Protein AF-A0A2V6DFD6-F1 (afdb_monomer)

Mean predicted aligned error: 10.84 Å

Foldseek 3Di:
DVPPVCVVDVDDPVLVVVVVVLVVVLVVLVVVLVVLVVVLVVLLVVLDPVCNVVLVVLLVVLLVVLVVVVVVPVVPDDLVVVVVVVVVVVVVVVVVLVVCCVPDDPVVNNVSSSVSSSVSSSSVVVSVVNNVVSVCVSPPPD

Sequence (142 aa):
MKRILGKIVDVRPDELRALGLAFVFNFVVLGSYYVVRPIRDDIAASGGIETLPWMYTGTLVTMLVANALFSAIVARMSRRRFIPIAYRFFMANLVIFYVLMHTLTPTQNIWVGRAFYVWVSVFNLFVVTLFWAFMTDVFNSE

Solvent-accessible surface area (backbone atoms only — not comparable to full-atom values): 8056 Å² total; per-residue (Å²): 121,80,75,62,56,58,73,78,43,92,66,57,85,75,48,56,58,54,52,47,53,48,48,53,52,50,50,52,52,52,48,54,50,63,60,50,45,58,56,39,54,50,50,60,65,70,61,42,82,85,45,48,65,58,53,50,52,53,36,53,54,46,47,54,51,47,50,52,50,48,54,54,47,59,76,72,42,64,63,85,61,50,54,64,53,51,52,54,51,54,55,51,48,53,53,49,51,53,50,48,62,73,72,49,56,78,79,54,39,55,56,51,48,52,52,46,43,45,48,52,53,51,48,49,54,47,54,55,52,49,52,52,54,48,52,48,60,68,71,64,63,128

Structure (mmCIF, N/CA/C/O backbone):
data_AF-A0A2V6DFD6-F1
#
_entry.id   AF-A0A2V6DFD6-F1
#
loop_
_atom_site.group_PDB
_atom_site.id
_atom_site.type_symbol
_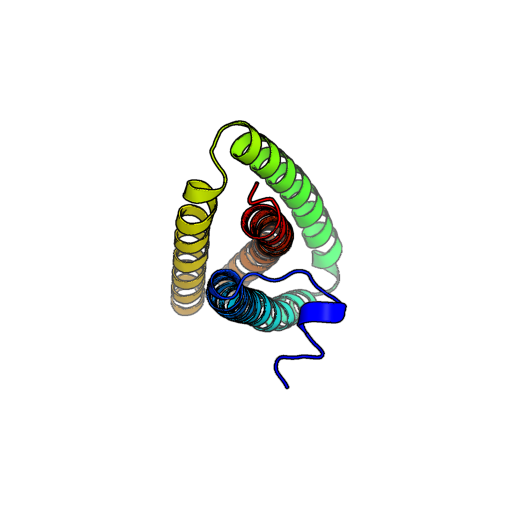atom_site.label_atom_id
_atom_site.label_alt_id
_atom_site.label_comp_id
_atom_site.label_asym_id
_atom_site.label_entity_id
_atom_site.label_seq_id
_atom_site.pdbx_PDB_ins_code
_atom_site.Cartn_x
_atom_site.Cartn_y
_atom_site.Cartn_z
_atom_site.occupancy
_atom_site.B_iso_or_equiv
_atom_site.auth_seq_id
_atom_site.auth_comp_id
_atom_site.auth_asym_id
_atom_site.auth_atom_id
_atom_site.pdbx_PDB_model_num
ATOM 1 N N . MET A 1 1 ? -9.779 -23.515 29.953 1.00 44.22 1 MET A N 1
ATOM 2 C CA . MET A 1 1 ? -9.188 -22.544 28.997 1.00 44.22 1 MET A CA 1
ATOM 3 C C . MET A 1 1 ? -9.629 -21.088 29.176 1.00 44.22 1 MET A C 1
ATOM 5 O O . MET A 1 1 ? -8.790 -20.225 28.996 1.00 44.22 1 MET A O 1
ATOM 9 N N . LYS A 1 2 ? -10.873 -20.767 29.576 1.00 42.94 2 LYS A N 1
ATOM 10 C CA . LYS A 1 2 ? -11.334 -19.365 29.751 1.00 42.94 2 LYS A CA 1
ATOM 11 C C . LYS A 1 2 ? -10.662 -18.569 30.891 1.00 42.94 2 LYS A C 1
ATOM 13 O O . LYS A 1 2 ? -10.743 -17.353 30.913 1.00 42.94 2 LYS A O 1
ATOM 18 N N . ARG A 1 3 ? -9.999 -19.244 31.838 1.00 48.03 3 ARG A N 1
ATOM 19 C CA . ARG A 1 3 ? -9.526 -18.652 33.107 1.00 48.03 3 ARG A CA 1
ATOM 20 C C . ARG A 1 3 ? -8.076 -18.141 33.083 1.00 48.03 3 ARG A C 1
ATOM 22 O O . ARG A 1 3 ? -7.684 -17.430 33.996 1.00 48.03 3 ARG A O 1
ATOM 29 N N . ILE A 1 4 ? -7.290 -18.509 32.066 1.00 52.06 4 ILE A N 1
ATOM 30 C CA . ILE A 1 4 ? -5.886 -18.072 31.924 1.00 52.06 4 ILE A CA 1
ATOM 31 C C . ILE A 1 4 ? -5.809 -16.788 31.084 1.00 52.06 4 ILE A C 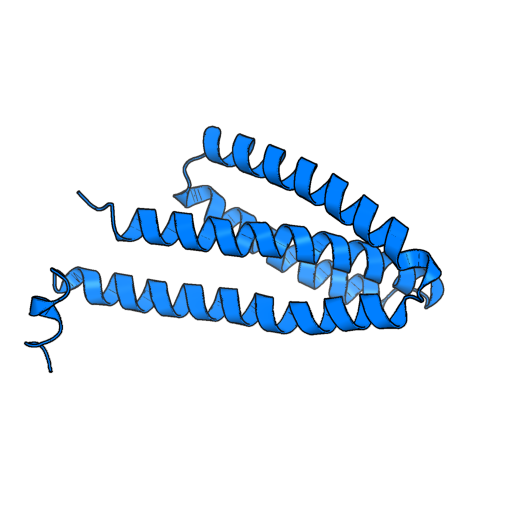1
ATOM 33 O O . ILE A 1 4 ? -5.052 -15.886 31.418 1.00 52.06 4 ILE A O 1
ATOM 37 N N . LEU A 1 5 ? -6.663 -16.668 30.061 1.00 48.31 5 LEU A N 1
ATOM 38 C CA . LEU A 1 5 ? -6.739 -15.490 29.188 1.00 48.31 5 LEU A CA 1
ATOM 39 C C . LEU A 1 5 ? -7.161 -14.215 29.938 1.00 48.31 5 LEU A C 1
ATOM 41 O O . LEU A 1 5 ? -6.523 -13.189 29.758 1.00 48.31 5 LEU A O 1
ATOM 45 N N . GLY A 1 6 ? -8.131 -14.300 30.857 1.00 45.28 6 GLY A N 1
ATOM 46 C CA . GLY A 1 6 ? -8.585 -13.149 31.656 1.00 45.28 6 GLY A CA 1
ATOM 47 C C . GLY A 1 6 ? -7.638 -12.704 32.779 1.00 45.28 6 GLY A C 1
ATOM 48 O O . GLY A 1 6 ? -7.974 -11.798 33.528 1.00 45.28 6 GLY A O 1
ATOM 49 N N . LYS A 1 7 ? -6.484 -13.365 32.957 1.00 50.88 7 LYS A N 1
ATOM 50 C CA . LYS A 1 7 ? -5.491 -13.002 33.987 1.00 50.88 7 LYS A CA 1
ATOM 51 C C . LYS A 1 7 ? -4.273 -12.267 33.425 1.00 50.88 7 LYS A C 1
ATOM 53 O O . LYS A 1 7 ? -3.474 -11.760 34.201 1.00 50.88 7 LYS A O 1
ATOM 58 N N . ILE A 1 8 ? -4.124 -12.259 32.100 1.00 53.81 8 ILE A N 1
ATOM 59 C CA . ILE A 1 8 ? -2.999 -11.633 31.390 1.00 53.81 8 ILE A CA 1
ATOM 60 C C . ILE A 1 8 ? -3.498 -10.464 30.531 1.00 53.81 8 ILE A C 1
ATOM 62 O O . ILE A 1 8 ? -2.761 -9.506 30.327 1.00 53.81 8 ILE A O 1
ATOM 66 N N . VAL A 1 9 ? -4.756 -10.508 30.078 1.00 50.72 9 VAL A N 1
ATOM 67 C CA . VAL A 1 9 ? -5.408 -9.422 29.344 1.00 50.72 9 VAL A CA 1
ATOM 68 C C . VAL A 1 9 ? -6.827 -9.271 29.896 1.00 50.72 9 VAL A C 1
ATOM 70 O O . VAL A 1 9 ? -7.564 -10.255 29.980 1.00 50.72 9 VAL A O 1
ATOM 73 N N . ASP A 1 10 ? -7.194 -8.063 30.314 1.00 48.81 10 ASP A N 1
ATOM 74 C CA . ASP A 1 10 ? -8.564 -7.729 30.707 1.00 48.81 10 ASP A CA 1
ATOM 75 C C . ASP A 1 10 ? -9.408 -7.664 29.425 1.00 48.81 10 ASP A C 1
ATOM 77 O O . ASP A 1 10 ? -9.318 -6.703 28.670 1.00 48.81 10 ASP A O 1
ATOM 81 N N . VAL A 1 11 ? -10.101 -8.757 29.089 1.00 50.03 11 VAL A N 1
ATOM 82 C CA . VAL A 1 11 ? -10.856 -8.891 27.831 1.00 50.03 11 VAL A CA 1
ATOM 83 C C . VAL A 1 11 ? -12.319 -9.139 28.156 1.00 50.03 11 VAL A C 1
ATOM 85 O O . VAL A 1 11 ? -12.667 -10.177 28.738 1.00 50.03 11 VAL A O 1
ATOM 88 N N . ARG A 1 12 ? -13.196 -8.220 27.742 1.00 55.41 12 ARG A N 1
ATOM 89 C CA . ARG A 1 12 ? -14.649 -8.415 27.833 1.00 55.41 12 ARG A CA 1
ATOM 90 C C . ARG A 1 12 ? -15.086 -9.504 26.829 1.00 55.41 12 ARG A C 1
ATOM 92 O O . ARG A 1 12 ? -14.521 -9.612 25.742 1.00 55.41 12 ARG A O 1
ATOM 99 N N . PRO A 1 13 ? -16.101 -10.335 27.133 1.00 54.94 13 PRO A N 1
ATOM 100 C CA . PRO A 1 13 ? -16.511 -11.447 26.265 1.00 54.94 13 PRO A CA 1
ATOM 101 C C . PRO A 1 13 ? -16.903 -11.044 24.827 1.00 54.94 13 PRO A C 1
ATOM 103 O O . PRO A 1 13 ? -16.758 -11.861 23.916 1.00 54.94 13 PRO A O 1
ATOM 106 N N . ASP A 1 14 ? -17.347 -9.800 24.619 1.00 58.00 14 ASP A N 1
ATOM 107 C CA . ASP A 1 14 ? -17.682 -9.235 23.303 1.00 58.00 14 ASP A CA 1
ATOM 108 C C . ASP A 1 14 ? -16.456 -8.748 22.504 1.00 58.00 14 ASP A C 1
ATOM 110 O O . ASP A 1 14 ? -16.507 -8.660 21.275 1.00 58.00 14 ASP A O 1
ATOM 114 N N . GLU A 1 15 ? -15.313 -8.530 23.159 1.00 60.84 15 GLU A N 1
ATOM 115 C CA . GLU A 1 15 ? -14.062 -8.108 22.514 1.00 60.84 15 GLU A CA 1
ATOM 116 C C . GLU A 1 15 ? -13.311 -9.285 21.885 1.00 60.84 15 GLU A C 1
ATOM 118 O O . GLU A 1 15 ? -12.592 -9.103 20.910 1.00 60.84 15 GLU A O 1
ATOM 123 N N . LEU A 1 16 ? -13.527 -10.522 22.351 1.00 63.84 16 LEU A N 1
ATOM 124 C CA . LEU A 1 16 ? -12.895 -11.726 21.783 1.00 63.84 16 LEU A CA 1
ATOM 125 C C . LEU A 1 16 ? -13.274 -11.966 20.315 1.00 63.84 16 LEU A C 1
ATOM 127 O O . LEU A 1 16 ? -12.453 -12.443 19.530 1.00 63.84 16 LEU A O 1
ATOM 131 N N . ARG A 1 17 ? -14.513 -11.639 19.926 1.00 65.00 17 ARG A N 1
ATOM 132 C CA . ARG A 1 17 ? -14.959 -11.743 18.526 1.00 65.00 17 ARG A CA 1
ATOM 133 C C . ARG A 1 17 ? -14.331 -10.656 17.663 1.00 65.00 17 ARG A C 1
ATOM 135 O O . ARG A 1 17 ? -13.873 -10.959 16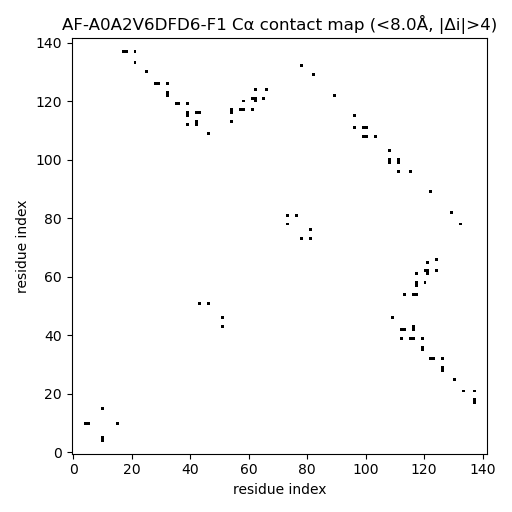.561 1.00 65.00 17 ARG A O 1
ATOM 142 N N . ALA A 1 18 ? -14.271 -9.426 18.176 1.00 66.38 18 ALA A N 1
ATOM 143 C CA . ALA A 1 18 ? -13.583 -8.323 17.516 1.00 66.38 18 ALA A CA 1
ATOM 144 C C . ALA A 1 18 ? -12.088 -8.631 17.350 1.00 66.38 18 ALA A C 1
ATOM 146 O O . ALA A 1 18 ? -11.567 -8.456 16.255 1.00 66.38 18 ALA A O 1
ATOM 147 N N . LEU A 1 19 ? -11.443 -9.202 18.375 1.00 69.25 19 LEU A N 1
ATOM 148 C CA . LEU A 1 19 ? -10.046 -9.645 18.378 1.00 69.25 19 LEU A CA 1
ATOM 149 C C . LEU A 1 19 ? -9.781 -10.797 17.388 1.00 69.25 19 LEU A C 1
ATOM 151 O O . LEU A 1 19 ? -8.749 -10.832 16.721 1.00 69.25 19 LEU A O 1
ATOM 155 N N . GLY A 1 20 ? -10.717 -11.739 17.258 1.00 72.38 20 GLY A N 1
ATOM 156 C CA . GLY A 1 20 ? -10.620 -12.817 16.272 1.00 72.38 20 GLY A CA 1
ATOM 157 C C . GLY A 1 20 ? -10.723 -12.301 14.835 1.00 72.38 20 GLY A C 1
ATOM 158 O O . GLY A 1 20 ? -9.887 -12.629 13.997 1.00 72.38 20 GLY A O 1
ATOM 159 N N . LEU A 1 21 ? -11.714 -11.449 14.555 1.00 70.88 21 LEU A N 1
ATOM 160 C CA . LEU A 1 21 ? -11.889 -10.813 13.241 1.00 70.88 21 LEU A CA 1
ATOM 161 C C . LEU A 1 21 ? -10.698 -9.919 12.884 1.00 70.88 21 LEU A C 1
ATOM 163 O O . LEU A 1 21 ? -10.197 -9.970 11.764 1.00 70.88 21 LEU A O 1
ATOM 167 N N . ALA A 1 22 ? -10.219 -9.162 13.866 1.00 71.19 22 ALA A N 1
ATOM 168 C CA . ALA A 1 22 ? -8.986 -8.396 13.843 1.00 71.19 22 ALA A CA 1
ATOM 169 C C . ALA A 1 22 ? -7.781 -9.218 13.403 1.00 71.19 22 ALA A C 1
ATOM 171 O O . ALA A 1 22 ? -7.087 -8.861 12.450 1.00 71.19 22 ALA A O 1
ATOM 172 N N . PHE A 1 23 ? -7.553 -10.329 14.095 1.00 77.00 23 PHE A N 1
ATOM 173 C CA . PHE A 1 23 ? -6.441 -11.220 13.828 1.00 77.00 23 PHE A CA 1
ATOM 174 C C . PHE A 1 23 ? -6.531 -11.824 12.426 1.00 77.00 23 PHE A C 1
ATOM 176 O O . PHE A 1 23 ? -5.558 -11.766 11.680 1.00 77.00 23 PHE A O 1
ATOM 183 N N . VAL A 1 24 ? -7.697 -12.349 12.036 1.00 81.38 24 VAL A N 1
ATOM 184 C CA . VAL A 1 24 ? -7.901 -12.942 10.704 1.00 81.38 24 VAL A CA 1
ATOM 185 C C . VAL A 1 24 ? -7.681 -11.906 9.606 1.00 81.38 24 VAL A C 1
ATOM 187 O O . VAL A 1 24 ? -6.975 -12.176 8.637 1.00 81.38 24 VAL A O 1
ATOM 190 N N . PHE A 1 25 ? -8.236 -10.705 9.766 1.00 76.06 25 PHE A N 1
ATOM 191 C CA . PHE A 1 25 ? -8.034 -9.612 8.822 1.00 76.06 25 PHE A CA 1
ATOM 192 C C . PHE A 1 25 ? -6.551 -9.267 8.677 1.00 76.06 25 PHE A C 1
ATOM 194 O O . PHE A 1 25 ? -6.025 -9.213 7.568 1.00 76.06 25 PHE A O 1
ATOM 201 N N . ASN A 1 26 ? -5.857 -9.100 9.800 1.00 75.00 26 ASN A N 1
ATOM 202 C CA . ASN A 1 26 ? -4.439 -8.775 9.819 1.00 75.00 26 ASN A CA 1
ATOM 203 C C . ASN A 1 26 ? -3.576 -9.882 9.197 1.00 75.00 26 ASN A C 1
ATOM 205 O O . ASN A 1 26 ? -2.686 -9.606 8.395 1.00 75.00 26 ASN A O 1
ATOM 209 N N . PHE A 1 27 ? -3.899 -11.138 9.501 1.00 80.75 27 PHE A N 1
ATOM 210 C CA . PHE A 1 27 ? -3.247 -12.314 8.944 1.00 80.75 27 PHE A CA 1
ATOM 211 C C . PHE A 1 27 ? -3.372 -12.367 7.418 1.00 80.75 27 PHE A C 1
ATOM 213 O O . PHE A 1 27 ? -2.376 -12.582 6.732 1.00 80.75 27 PHE A O 1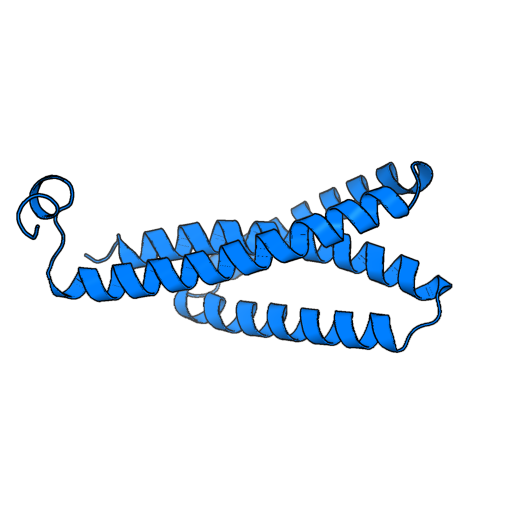
ATOM 220 N N . VAL A 1 28 ? -4.565 -12.113 6.871 1.00 83.56 28 VAL A N 1
ATOM 221 C CA . VAL A 1 28 ? -4.785 -12.072 5.414 1.00 83.56 28 VAL A CA 1
ATOM 222 C C . VAL A 1 28 ? -3.980 -10.944 4.766 1.00 83.56 28 VAL A C 1
ATOM 224 O O . VAL A 1 28 ? -3.368 -11.137 3.716 1.00 83.56 28 VAL A O 1
ATOM 227 N N . VAL A 1 29 ? -3.936 -9.776 5.404 1.00 80.00 29 VAL A N 1
ATOM 228 C CA . VAL A 1 29 ? -3.214 -8.602 4.896 1.00 80.00 29 VAL A CA 1
ATOM 229 C C . VAL A 1 29 ? -1.707 -8.846 4.892 1.00 80.00 29 VAL A C 1
ATOM 231 O O . VAL A 1 29 ? -1.065 -8.675 3.854 1.00 80.00 29 VAL A O 1
ATOM 234 N N . LEU A 1 30 ? -1.144 -9.314 6.008 1.00 80.00 30 LEU A N 1
ATOM 235 C CA . LEU A 1 30 ? 0.263 -9.707 6.086 1.00 80.00 30 LEU A CA 1
ATOM 236 C C . LEU A 1 30 ? 0.577 -10.827 5.092 1.00 80.00 30 LEU A C 1
ATOM 238 O O . LEU A 1 30 ? 1.576 -10.741 4.385 1.00 80.00 30 LEU A O 1
ATOM 242 N N . GLY A 1 31 ? -0.293 -11.832 4.979 1.00 83.12 31 GLY A N 1
ATOM 243 C CA . GLY A 1 31 ? -0.155 -12.913 4.005 1.00 83.12 31 GLY A CA 1
ATOM 244 C C . GLY A 1 31 ? -0.055 -12.386 2.575 1.00 83.12 31 GLY A C 1
ATOM 245 O O . GLY A 1 31 ? 0.876 -12.740 1.855 1.00 83.12 31 GLY A O 1
ATOM 246 N N . SER A 1 32 ? -0.942 -11.467 2.184 1.00 81.75 32 SER A N 1
ATOM 247 C CA . SER A 1 32 ? -0.889 -10.840 0.858 1.00 81.75 32 SER A CA 1
ATOM 248 C C . SER A 1 32 ? 0.429 -10.094 0.617 1.00 81.75 32 SER A C 1
ATOM 250 O O . SER A 1 32 ? 1.032 -10.224 -0.447 1.00 81.75 32 SER A O 1
ATOM 252 N N . TYR A 1 33 ? 0.938 -9.385 1.629 1.00 82.00 33 TYR A N 1
ATOM 253 C CA . TYR A 1 33 ? 2.223 -8.694 1.556 1.00 82.00 33 TYR A CA 1
ATOM 254 C C . TYR A 1 33 ? 3.402 -9.655 1.411 1.00 82.00 33 TYR A C 1
ATOM 256 O O . TYR A 1 33 ? 4.275 -9.442 0.568 1.00 82.00 33 TYR A O 1
ATOM 264 N N . TYR A 1 34 ? 3.410 -10.741 2.180 1.00 80.62 34 TYR A N 1
ATOM 265 C CA . TYR A 1 34 ? 4.475 -11.736 2.115 1.00 80.62 34 TYR A CA 1
ATOM 266 C C . TYR A 1 34 ? 4.466 -12.563 0.831 1.00 80.62 34 TYR A C 1
ATOM 268 O O . TYR A 1 34 ? 5.513 -13.091 0.482 1.00 80.62 34 TYR A O 1
ATOM 276 N N . VAL A 1 35 ? 3.349 -12.652 0.106 1.00 83.56 35 VAL A N 1
ATOM 277 C CA . VAL A 1 35 ? 3.314 -13.259 -1.238 1.00 83.56 35 VAL A CA 1
ATOM 278 C C . VAL A 1 35 ? 3.874 -12.303 -2.292 1.00 83.56 35 VAL A C 1
ATOM 280 O O . VAL A 1 35 ? 4.606 -12.711 -3.190 1.00 83.56 35 VAL A O 1
ATOM 283 N N . VAL A 1 36 ? 3.558 -11.015 -2.173 1.00 80.12 36 VAL A N 1
ATOM 284 C CA . VAL A 1 36 ? 3.995 -9.983 -3.122 1.00 80.12 36 VAL A CA 1
ATOM 285 C C . VAL A 1 36 ? 5.486 -9.655 -2.968 1.00 80.12 36 VAL A C 1
ATOM 287 O O . VAL A 1 36 ? 6.160 -9.320 -3.944 1.00 80.12 36 VAL A O 1
ATOM 290 N N . ARG A 1 37 ? 6.028 -9.768 -1.751 1.00 77.12 37 ARG A N 1
ATOM 291 C CA . ARG A 1 37 ? 7.423 -9.431 -1.445 1.00 77.12 37 ARG A CA 1
ATOM 292 C C . ARG A 1 37 ? 8.461 -10.288 -2.204 1.00 77.12 37 ARG A C 1
ATOM 294 O O . ARG A 1 37 ? 9.335 -9.683 -2.811 1.00 77.12 37 ARG A O 1
ATOM 301 N N . PRO A 1 38 ? 8.383 -11.630 -2.255 1.00 78.94 38 PRO A N 1
ATOM 302 C CA . PRO A 1 38 ? 9.296 -12.453 -3.049 1.00 78.94 38 PRO A CA 1
ATOM 303 C C . PRO A 1 38 ? 9.269 -12.105 -4.534 1.00 78.94 38 PRO A C 1
ATOM 305 O O . PRO A 1 38 ? 10.317 -12.031 -5.156 1.00 78.94 38 PRO A O 1
ATOM 308 N N . ILE A 1 39 ? 8.083 -11.832 -5.088 1.00 77.12 39 ILE A N 1
ATOM 309 C CA . ILE A 1 39 ? 7.926 -11.437 -6.495 1.00 77.12 39 ILE A CA 1
ATOM 310 C C . ILE A 1 39 ? 8.665 -10.122 -6.753 1.00 77.12 39 ILE A C 1
ATOM 312 O O . ILE A 1 39 ? 9.383 -9.981 -7.738 1.00 77.12 39 ILE A O 1
ATOM 316 N N . ARG A 1 40 ? 8.525 -9.153 -5.844 1.00 77.19 40 ARG A N 1
ATOM 317 C CA . ARG A 1 40 ? 9.287 -7.902 -5.892 1.00 77.19 40 ARG A CA 1
ATOM 318 C C . ARG A 1 40 ? 10.795 -8.163 -5.840 1.00 77.19 40 ARG A C 1
ATOM 320 O O . ARG A 1 40 ? 11.528 -7.555 -6.618 1.00 77.19 40 ARG A O 1
ATOM 327 N N . ASP A 1 41 ? 11.244 -8.989 -4.902 1.00 72.69 41 ASP A N 1
ATOM 328 C CA . ASP A 1 41 ? 12.668 -9.248 -4.681 1.00 72.69 41 ASP A CA 1
ATOM 329 C C . ASP A 1 41 ? 13.283 -9.997 -5.883 1.00 72.69 41 ASP A C 1
ATOM 331 O O . ASP A 1 41 ? 14.402 -9.689 -6.289 1.00 72.69 41 ASP A O 1
ATOM 335 N N . ASP A 1 42 ? 12.518 -10.878 -6.534 1.00 76.19 42 ASP A N 1
ATOM 336 C CA . ASP A 1 42 ? 12.893 -11.565 -7.777 1.00 76.19 42 ASP A CA 1
ATOM 337 C C . ASP A 1 42 ? 12.960 -10.609 -8.985 1.00 76.19 42 ASP A C 1
ATOM 339 O O . ASP A 1 42 ? 13.918 -10.636 -9.760 1.00 76.19 42 ASP A O 1
ATOM 343 N N . ILE A 1 43 ? 12.009 -9.674 -9.110 1.00 72.88 43 ILE A N 1
ATOM 344 C CA . ILE A 1 43 ? 12.051 -8.604 -10.127 1.00 72.88 43 ILE A CA 1
ATOM 345 C C . ILE A 1 43 ? 13.277 -7.700 -9.923 1.00 72.88 43 ILE A C 1
ATOM 347 O O . ILE A 1 43 ? 13.916 -7.278 -10.889 1.00 72.88 43 ILE A O 1
ATOM 351 N N . ALA A 1 44 ? 13.629 -7.400 -8.672 1.00 66.75 44 ALA A N 1
ATOM 352 C CA . ALA A 1 44 ? 14.825 -6.621 -8.364 1.00 66.75 44 ALA A CA 1
ATOM 353 C C . ALA A 1 44 ? 16.114 -7.392 -8.683 1.00 66.75 44 ALA A C 1
ATOM 355 O O . ALA A 1 44 ? 17.065 -6.802 -9.194 1.00 66.75 44 ALA A O 1
ATOM 356 N N . ALA A 1 45 ? 16.138 -8.701 -8.425 1.00 68.75 45 ALA A N 1
ATOM 357 C CA . ALA A 1 45 ? 17.275 -9.563 -8.733 1.00 68.75 45 ALA A CA 1
ATOM 358 C C . ALA A 1 45 ? 17.465 -9.776 -10.248 1.00 68.75 45 ALA A C 1
ATOM 360 O O . ALA A 1 45 ? 18.595 -9.773 -10.736 1.00 68.75 45 ALA A O 1
ATOM 361 N N . SER A 1 46 ? 16.371 -9.913 -11.003 1.00 67.50 46 SER A N 1
ATOM 362 C CA . SER A 1 46 ? 16.384 -10.125 -12.460 1.00 67.50 46 SER A CA 1
ATOM 363 C C . SER A 1 46 ? 16.613 -8.846 -13.278 1.00 67.50 46 SER A C 1
ATOM 365 O O . SER A 1 46 ? 17.080 -8.925 -14.413 1.00 67.50 46 SER A O 1
ATOM 367 N N . GLY A 1 47 ? 16.351 -7.661 -12.713 1.00 62.03 47 GLY A N 1
ATOM 368 C CA . GLY A 1 47 ? 16.509 -6.356 -13.375 1.00 62.03 47 GLY A CA 1
ATOM 369 C C . GLY A 1 47 ? 17.952 -5.903 -13.664 1.00 62.03 47 GLY A C 1
ATOM 370 O O . GLY A 1 47 ? 18.142 -4.860 -14.293 1.00 62.03 47 GLY A O 1
ATOM 371 N N . GLY A 1 48 ? 18.963 -6.667 -13.236 1.00 57.28 48 GLY A N 1
ATOM 372 C CA . GLY A 1 48 ? 20.381 -6.368 -13.452 1.00 57.28 48 GLY A CA 1
ATOM 373 C C . GLY A 1 48 ? 20.943 -5.285 -12.517 1.00 57.28 48 GLY A C 1
ATOM 374 O O . GLY A 1 48 ? 20.287 -4.291 -12.199 1.00 57.28 48 GLY A O 1
ATOM 375 N N . ILE A 1 49 ? 22.203 -5.471 -12.100 1.00 53.16 49 ILE A N 1
ATOM 376 C CA . ILE A 1 49 ? 22.919 -4.664 -11.088 1.00 53.16 49 ILE A CA 1
ATOM 377 C C . ILE A 1 49 ? 22.982 -3.165 -11.446 1.00 53.16 49 ILE A C 1
ATOM 379 O O . ILE A 1 49 ? 22.984 -2.318 -10.555 1.00 53.16 49 ILE A O 1
ATOM 383 N N . GLU A 1 50 ? 22.940 -2.813 -12.734 1.00 55.91 50 GLU A N 1
ATOM 384 C CA . GLU A 1 50 ? 22.953 -1.419 -13.208 1.00 55.91 50 GLU A CA 1
ATOM 385 C C . GLU A 1 50 ? 21.703 -0.609 -12.840 1.00 55.91 50 GLU A C 1
ATOM 387 O O . GLU A 1 50 ? 21.767 0.617 -12.750 1.00 55.91 50 GLU A O 1
ATOM 392 N N . THR A 1 51 ? 20.557 -1.256 -12.610 1.00 57.25 51 THR A N 1
ATOM 393 C CA . THR A 1 51 ? 19.298 -0.541 -12.333 1.00 57.25 51 THR A CA 1
ATOM 394 C C . THR A 1 51 ? 18.977 -0.443 -10.846 1.00 57.25 51 THR A C 1
ATOM 396 O O . THR A 1 51 ? 18.128 0.366 -10.463 1.00 57.25 51 THR A O 1
ATOM 399 N N . LEU A 1 52 ? 19.707 -1.180 -9.999 1.00 61.94 52 LEU A N 1
ATOM 400 C CA . LEU A 1 52 ? 19.560 -1.153 -8.543 1.00 61.94 52 LEU A CA 1
ATOM 401 C C . LEU A 1 52 ? 19.669 0.266 -7.960 1.00 61.94 52 LEU A C 1
ATOM 403 O O . LEU A 1 52 ? 18.767 0.649 -7.213 1.00 61.94 52 LEU A O 1
ATOM 407 N N . PRO A 1 53 ? 20.687 1.084 -8.301 1.00 64.62 53 PRO A N 1
ATOM 408 C CA . PRO A 1 53 ? 20.804 2.435 -7.753 1.00 64.62 53 PRO A CA 1
ATOM 409 C C . PRO A 1 53 ? 19.576 3.294 -8.081 1.00 64.62 53 PRO A C 1
ATOM 411 O O . PRO A 1 53 ? 19.009 3.929 -7.195 1.00 64.62 53 PRO A O 1
ATOM 414 N N . TRP A 1 54 ? 19.091 3.230 -9.325 1.00 63.88 54 TRP A N 1
ATOM 415 C CA . TRP A 1 54 ? 17.895 3.956 -9.758 1.00 63.88 54 TRP A CA 1
ATOM 416 C C . TRP A 1 54 ? 16.608 3.446 -9.101 1.00 63.88 54 TRP A C 1
ATOM 418 O O . TRP A 1 54 ? 15.745 4.251 -8.744 1.00 63.88 54 TRP A O 1
ATOM 428 N N . MET A 1 55 ? 16.478 2.134 -8.890 1.00 66.94 55 MET A N 1
ATOM 429 C CA . MET A 1 55 ? 15.357 1.547 -8.150 1.00 66.94 55 MET A CA 1
ATOM 430 C C . MET A 1 55 ? 15.354 1.986 -6.681 1.00 66.94 55 MET A C 1
ATOM 432 O O . MET A 1 55 ? 14.291 2.312 -6.146 1.00 66.94 55 MET A O 1
ATOM 436 N N . TYR A 1 56 ? 16.519 2.045 -6.031 1.00 68.44 56 TYR A N 1
ATOM 437 C CA . TYR A 1 56 ? 16.642 2.534 -4.657 1.00 68.44 56 TYR A CA 1
ATOM 438 C C . TYR A 1 56 ? 16.329 4.025 -4.551 1.00 68.44 56 TYR A C 1
ATOM 440 O O . TYR A 1 56 ? 15.546 4.404 -3.681 1.00 68.44 56 TYR A O 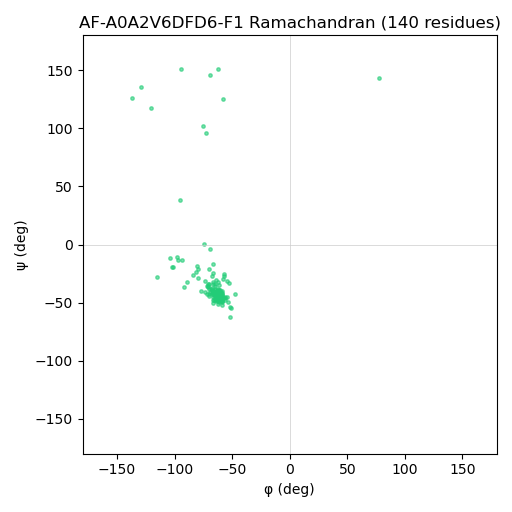1
ATOM 448 N N . THR A 1 57 ? 16.847 4.865 -5.451 1.00 74.50 57 THR A N 1
ATOM 449 C CA . THR A 1 57 ? 16.528 6.302 -5.466 1.00 74.50 57 THR A CA 1
ATOM 450 C C . THR A 1 57 ? 15.043 6.540 -5.735 1.00 74.50 57 THR A C 1
ATOM 452 O O . THR A 1 57 ? 14.403 7.304 -5.012 1.00 74.50 57 THR A O 1
ATOM 455 N N . GLY A 1 58 ? 14.460 5.835 -6.711 1.00 74.31 58 GLY A N 1
ATOM 456 C CA . GLY A 1 58 ? 13.027 5.900 -7.000 1.00 74.31 58 GLY A CA 1
ATOM 457 C C . GLY A 1 58 ? 12.173 5.450 -5.815 1.00 74.31 58 GLY A C 1
ATOM 458 O O . GLY A 1 58 ? 11.169 6.087 -5.496 1.00 74.31 58 GLY A O 1
ATOM 459 N N . THR A 1 59 ? 12.603 4.406 -5.104 1.00 75.62 59 THR A N 1
ATOM 460 C CA . THR A 1 59 ? 11.933 3.934 -3.885 1.00 75.62 59 THR A CA 1
ATOM 461 C C . THR A 1 59 ? 12.057 4.930 -2.749 1.00 75.62 59 THR A C 1
ATOM 463 O O . THR A 1 59 ? 11.069 5.166 -2.070 1.00 75.62 59 THR A O 1
ATOM 466 N N . LEU A 1 60 ? 13.226 5.540 -2.552 1.00 79.88 60 LEU A N 1
ATOM 467 C CA . LEU A 1 60 ? 13.448 6.534 -1.505 1.00 79.88 60 LEU A CA 1
ATOM 468 C C . LEU A 1 60 ? 12.548 7.749 -1.723 1.00 79.88 60 LEU A C 1
ATOM 470 O O . LEU A 1 60 ? 11.799 8.120 -0.821 1.00 79.88 60 LEU A O 1
ATOM 474 N N . VAL A 1 61 ? 12.560 8.316 -2.932 1.00 83.12 61 VAL A N 1
ATOM 475 C CA . VAL A 1 61 ? 11.699 9.454 -3.286 1.00 83.12 61 VAL A CA 1
ATOM 476 C C . VAL A 1 61 ? 10.230 9.069 -3.143 1.00 83.12 61 VAL A C 1
ATOM 478 O O . VAL A 1 61 ? 9.463 9.794 -2.512 1.00 83.12 61 VAL A O 1
ATOM 481 N N . THR A 1 62 ? 9.836 7.903 -3.659 1.00 79.56 62 THR A N 1
ATOM 482 C CA . THR A 1 62 ? 8.436 7.478 -3.578 1.00 79.56 62 THR A CA 1
ATOM 483 C C . THR A 1 62 ? 8.009 7.184 -2.149 1.00 79.56 62 THR A C 1
ATOM 485 O O . THR A 1 62 ? 6.904 7.552 -1.779 1.00 79.56 62 THR A O 1
ATOM 488 N N . MET A 1 63 ? 8.855 6.575 -1.318 1.00 80.56 63 MET A N 1
ATOM 489 C CA . MET A 1 63 ? 8.560 6.362 0.099 1.00 80.56 63 MET A CA 1
ATOM 490 C C . MET A 1 63 ? 8.406 7.690 0.828 1.00 80.56 63 MET A C 1
ATOM 492 O O . MET A 1 63 ? 7.495 7.819 1.638 1.00 80.56 63 MET A O 1
ATOM 496 N N . LEU A 1 64 ? 9.244 8.682 0.528 1.00 84.44 64 LEU A N 1
ATOM 497 C CA . LEU A 1 64 ? 9.164 9.999 1.153 1.00 84.44 64 LEU A CA 1
ATOM 498 C C . LEU A 1 64 ? 7.854 10.708 0.781 1.00 84.44 64 LEU A C 1
ATOM 500 O O . LEU A 1 64 ? 7.130 11.179 1.659 1.00 84.44 64 LEU A O 1
ATOM 504 N N . VAL A 1 65 ? 7.504 10.693 -0.509 1.00 85.06 65 VAL A N 1
ATOM 505 C CA . VAL A 1 65 ? 6.241 11.240 -1.026 1.00 85.06 65 VAL A CA 1
ATOM 506 C C . VAL A 1 65 ? 5.042 10.475 -0.470 1.00 85.06 65 VAL A C 1
ATOM 508 O O . VAL A 1 65 ? 4.104 11.093 0.027 1.00 85.06 65 VAL A O 1
ATOM 511 N N . ALA A 1 66 ? 5.070 9.143 -0.504 1.00 80.38 66 ALA A N 1
ATOM 512 C CA . ALA A 1 66 ? 3.995 8.293 -0.011 1.00 80.38 66 ALA A CA 1
ATOM 513 C C . ALA A 1 66 ? 3.779 8.483 1.488 1.00 80.38 66 ALA A C 1
ATOM 515 O O . ALA A 1 66 ? 2.637 8.600 1.912 1.00 80.38 66 ALA A O 1
ATOM 516 N N . ASN A 1 67 ? 4.848 8.575 2.281 1.00 80.50 67 ASN A N 1
ATOM 517 C CA . ASN A 1 67 ? 4.754 8.812 3.717 1.00 80.50 67 ASN A CA 1
ATOM 518 C C . ASN A 1 67 ? 4.181 10.204 4.022 1.00 80.50 67 ASN A C 1
ATOM 520 O O . ASN A 1 67 ? 3.276 10.331 4.847 1.00 80.50 67 ASN A O 1
ATOM 524 N N . ALA A 1 68 ? 4.610 11.239 3.292 1.00 82.75 68 ALA A N 1
ATOM 525 C CA . ALA A 1 68 ? 4.035 12.578 3.413 1.00 82.75 68 ALA A CA 1
ATOM 526 C C . ALA A 1 68 ? 2.540 12.608 3.038 1.00 82.75 68 ALA A C 1
ATOM 528 O O . ALA A 1 68 ? 1.724 13.138 3.796 1.00 82.75 68 ALA A O 1
ATOM 529 N N . LEU A 1 69 ? 2.163 11.995 1.909 1.00 80.62 69 LEU A N 1
ATOM 530 C CA . LEU A 1 69 ? 0.766 11.847 1.485 1.00 80.62 69 LEU A CA 1
ATOM 531 C C . LEU A 1 69 ? -0.053 11.088 2.526 1.00 80.62 69 LEU A C 1
ATOM 533 O O . LEU A 1 69 ? -1.149 11.513 2.879 1.00 80.62 69 LEU A O 1
ATOM 537 N N . PHE A 1 70 ? 0.485 9.985 3.038 1.00 74.00 70 PHE A N 1
ATOM 538 C CA . PHE A 1 70 ? -0.187 9.154 4.024 1.00 74.00 70 PHE A CA 1
ATOM 539 C C . PHE A 1 70 ? -0.439 9.928 5.320 1.00 74.00 70 PHE A C 1
ATOM 541 O O . PHE A 1 70 ? -1.570 9.964 5.806 1.00 74.00 70 PHE A O 1
ATOM 548 N N . SER A 1 71 ? 0.585 10.614 5.831 1.00 75.44 71 SER A N 1
ATOM 549 C CA . SER A 1 71 ? 0.483 11.482 7.006 1.00 75.44 71 SER A CA 1
ATOM 550 C C . SER A 1 71 ? -0.568 12.582 6.805 1.00 75.44 71 SER A C 1
ATOM 552 O O . SER A 1 71 ? -1.448 12.766 7.648 1.00 75.44 71 SER A O 1
ATOM 554 N N . ALA A 1 72 ? -0.567 13.245 5.644 1.00 79.06 72 ALA A N 1
ATOM 555 C CA . ALA A 1 72 ? -1.542 14.284 5.318 1.00 79.06 72 ALA A CA 1
ATOM 556 C C . ALA A 1 72 ? -2.983 13.750 5.216 1.00 79.06 72 ALA A C 1
ATOM 558 O O . ALA A 1 72 ? -3.921 14.411 5.667 1.00 79.06 72 ALA A O 1
ATOM 559 N N . ILE A 1 73 ? -3.180 12.559 4.642 1.00 75.44 73 ILE A N 1
ATOM 560 C CA . ILE A 1 73 ? -4.507 11.946 4.507 1.00 75.44 73 ILE A CA 1
ATOM 561 C C . ILE A 1 73 ? -5.038 11.494 5.870 1.00 75.44 73 ILE A C 1
ATOM 563 O O . ILE A 1 73 ? -6.196 11.766 6.185 1.00 75.44 73 ILE A O 1
ATOM 567 N N . VAL A 1 74 ? -4.208 10.857 6.700 1.00 68.38 74 VAL A N 1
ATOM 568 C CA . VAL A 1 74 ? -4.605 10.430 8.053 1.00 68.38 74 VAL A CA 1
ATOM 569 C C . VAL A 1 74 ? -4.879 11.627 8.965 1.00 68.38 74 VAL A C 1
ATOM 571 O O . VAL A 1 74 ? -5.773 11.550 9.806 1.00 68.38 74 VAL A O 1
ATOM 574 N N . ALA A 1 75 ? -4.179 12.749 8.772 1.00 71.81 75 ALA A N 1
ATOM 575 C CA . ALA A 1 75 ? -4.468 13.993 9.482 1.00 71.81 75 ALA A CA 1
ATOM 576 C C . ALA A 1 75 ? -5.821 14.614 9.084 1.00 71.81 75 ALA A C 1
ATOM 578 O O . ALA A 1 75 ? -6.428 15.319 9.887 1.00 71.81 75 ALA A O 1
ATOM 579 N N . ARG A 1 76 ? -6.305 14.367 7.858 1.00 69.81 76 ARG A N 1
ATOM 580 C CA . ARG A 1 76 ? -7.543 14.968 7.326 1.00 69.81 76 ARG A CA 1
ATOM 581 C C . ARG A 1 76 ? -8.762 14.044 7.340 1.00 69.81 76 ARG A C 1
ATOM 583 O O . ARG A 1 76 ? -9.879 14.544 7.243 1.00 69.81 76 ARG A O 1
ATOM 590 N N . MET A 1 77 ? -8.590 12.725 7.428 1.00 70.12 77 MET A N 1
ATOM 591 C CA . MET A 1 77 ? 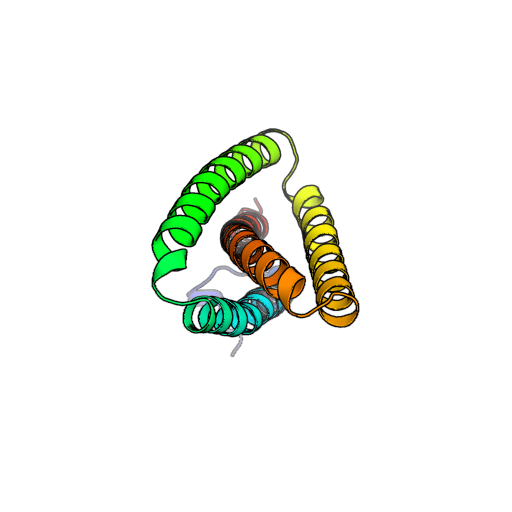-9.687 11.762 7.295 1.00 70.12 77 MET A CA 1
ATOM 592 C C . MET A 1 77 ? -9.721 10.749 8.440 1.00 70.12 77 MET A C 1
ATOM 594 O O . MET A 1 77 ? -8.709 10.159 8.813 1.00 70.12 77 MET A O 1
ATOM 598 N N . SER A 1 78 ? -10.923 10.488 8.965 1.00 68.06 78 SER A N 1
ATOM 599 C CA . SER A 1 78 ? -11.145 9.473 9.995 1.00 68.06 78 SER A CA 1
ATOM 600 C C . SER A 1 78 ? -10.689 8.096 9.503 1.00 68.06 78 SER A C 1
ATOM 602 O O . SER A 1 78 ? -11.153 7.603 8.467 1.00 68.06 78 SER A O 1
ATOM 604 N N . ARG A 1 79 ? -9.812 7.460 10.289 1.00 66.50 79 ARG A N 1
ATOM 605 C CA . ARG A 1 79 ? -9.137 6.185 9.984 1.00 66.50 79 ARG A CA 1
ATOM 606 C C . ARG A 1 79 ? -10.118 5.127 9.468 1.00 66.50 79 ARG A C 1
ATOM 608 O O . ARG A 1 79 ? -9.868 4.532 8.428 1.00 66.50 79 ARG A O 1
ATOM 615 N N . ARG A 1 80 ? -11.306 5.018 10.074 1.00 65.12 80 ARG A N 1
ATOM 616 C CA . ARG A 1 80 ? -12.380 4.068 9.717 1.00 65.12 80 ARG A CA 1
ATOM 617 C C . ARG A 1 80 ? -12.848 4.106 8.251 1.00 65.12 80 ARG A C 1
ATOM 619 O O . ARG A 1 80 ? -13.247 3.071 7.726 1.00 65.12 80 ARG A O 1
ATOM 626 N N . ARG A 1 81 ? -12.802 5.261 7.567 1.00 70.38 81 ARG A N 1
ATOM 627 C CA . ARG A 1 81 ? -13.136 5.355 6.124 1.00 70.38 81 ARG A CA 1
ATOM 628 C C . ARG A 1 81 ? -11.929 5.118 5.227 1.00 70.38 81 ARG A C 1
ATOM 630 O O . ARG A 1 81 ? -12.078 4.585 4.132 1.00 70.38 81 ARG A O 1
ATOM 637 N N . PHE A 1 82 ? -10.744 5.501 5.693 1.00 74.12 82 PHE A N 1
ATOM 638 C CA . PHE A 1 82 ? -9.514 5.378 4.923 1.00 74.12 82 PHE A CA 1
ATOM 639 C C . PHE A 1 82 ? -9.158 3.912 4.642 1.00 74.12 82 PHE A C 1
ATOM 641 O O . PHE A 1 82 ? -8.828 3.578 3.505 1.00 74.12 82 PHE A O 1
ATOM 648 N N . ILE A 1 83 ? -9.306 3.035 5.646 1.00 74.56 83 ILE A N 1
ATOM 649 C CA . ILE A 1 83 ? -8.985 1.602 5.542 1.00 74.56 83 ILE A CA 1
ATOM 650 C C . ILE A 1 83 ? -9.668 0.942 4.323 1.00 74.56 83 ILE A C 1
ATOM 652 O O . ILE A 1 83 ? -8.956 0.499 3.419 1.00 74.56 83 ILE A O 1
ATOM 656 N N . PRO A 1 84 ? -11.015 0.889 4.223 1.00 76.69 84 PRO A N 1
ATOM 657 C CA . PRO A 1 84 ? -11.679 0.193 3.120 1.00 76.69 84 PRO A CA 1
ATOM 658 C C . PRO A 1 84 ? -11.418 0.829 1.748 1.00 76.69 84 PRO A C 1
ATOM 660 O O . PRO A 1 84 ? -11.318 0.104 0.758 1.00 76.69 84 PRO A O 1
ATOM 663 N N . ILE A 1 85 ? -11.290 2.159 1.666 1.00 79.62 85 ILE A N 1
ATOM 664 C CA . ILE A 1 85 ? -11.003 2.856 0.401 1.00 79.62 85 ILE A CA 1
ATOM 665 C C . ILE A 1 85 ? -9.632 2.447 -0.125 1.00 79.62 85 ILE A C 1
ATOM 667 O O . ILE A 1 85 ? -9.498 2.070 -1.290 1.00 79.62 85 ILE A O 1
ATOM 671 N N . ALA A 1 86 ? -8.618 2.486 0.733 1.00 80.00 86 ALA A N 1
ATOM 672 C CA . ALA A 1 86 ? -7.273 2.182 0.301 1.00 80.00 86 ALA A CA 1
ATOM 673 C C . ALA A 1 86 ? -7.101 0.688 -0.026 1.00 80.00 86 ALA A C 1
ATOM 675 O O . ALA A 1 86 ? -6.465 0.377 -1.028 1.00 80.00 86 ALA A O 1
ATOM 676 N N . TYR A 1 87 ? -7.774 -0.238 0.671 1.00 76.62 87 TYR A N 1
ATOM 677 C CA . TYR A 1 87 ? -7.807 -1.644 0.232 1.00 76.62 87 TYR A CA 1
ATOM 678 C C . TYR A 1 87 ? -8.410 -1.833 -1.159 1.00 76.62 87 TYR A C 1
ATOM 680 O O . TYR A 1 87 ? -7.844 -2.567 -1.969 1.00 76.62 87 TYR A O 1
ATOM 688 N N . ARG A 1 88 ? -9.527 -1.160 -1.469 1.00 81.88 88 ARG A N 1
ATOM 689 C CA . ARG A 1 88 ? -10.117 -1.201 -2.819 1.00 81.88 88 ARG A CA 1
ATOM 690 C C . ARG A 1 88 ? -9.154 -0.646 -3.865 1.00 81.88 88 ARG A C 1
ATOM 692 O O . ARG A 1 88 ? -9.038 -1.218 -4.944 1.00 81.88 88 ARG A O 1
ATOM 699 N N . PHE A 1 89 ? -8.430 0.419 -3.526 1.00 83.94 89 PHE A N 1
ATOM 700 C CA . PHE A 1 89 ? -7.389 0.975 -4.383 1.00 83.94 89 PHE A CA 1
ATOM 701 C C . PHE A 1 89 ? -6.260 -0.036 -4.638 1.00 83.94 89 PHE A C 1
ATOM 703 O O . PHE A 1 89 ? -5.929 -0.284 -5.796 1.00 83.94 89 PHE A O 1
ATOM 710 N N . PHE A 1 90 ? -5.703 -0.675 -3.603 1.00 83.12 90 PHE A N 1
ATOM 711 C CA . PHE A 1 90 ? -4.644 -1.682 -3.774 1.00 83.12 90 PHE A CA 1
ATOM 712 C C . PHE A 1 90 ? -5.121 -2.908 -4.561 1.00 83.12 90 PHE A C 1
ATOM 714 O O . PHE A 1 90 ? -4.404 -3.383 -5.439 1.00 83.12 90 PHE A O 1
ATOM 721 N N . MET A 1 91 ? -6.345 -3.375 -4.310 1.00 82.88 91 MET A N 1
ATOM 722 C CA . MET A 1 91 ? -6.939 -4.487 -5.054 1.00 82.88 91 MET A CA 1
ATOM 723 C C . MET A 1 91 ? -7.089 -4.150 -6.544 1.00 82.88 91 MET A C 1
ATOM 725 O O . MET A 1 91 ? -6.699 -4.948 -7.392 1.00 82.88 91 MET A O 1
ATOM 729 N N . ALA A 1 92 ? -7.572 -2.947 -6.873 1.00 87.19 92 ALA A N 1
ATOM 730 C CA . ALA A 1 92 ? -7.655 -2.482 -8.257 1.00 87.19 92 ALA A CA 1
ATOM 731 C C . ALA A 1 92 ? -6.268 -2.370 -8.912 1.00 87.19 92 ALA A C 1
ATOM 733 O O . ALA A 1 92 ? -6.099 -2.786 -10.054 1.00 87.19 92 ALA A O 1
ATOM 734 N N . ASN A 1 93 ? -5.260 -1.872 -8.185 1.00 84.69 93 ASN A N 1
ATOM 735 C CA . ASN A 1 93 ? -3.890 -1.797 -8.698 1.00 84.69 93 ASN A CA 1
ATOM 736 C C . ASN A 1 93 ? -3.331 -3.186 -9.029 1.00 84.69 93 ASN A C 1
ATOM 738 O O . ASN A 1 93 ? -2.748 -3.343 -10.094 1.00 84.69 93 ASN A O 1
ATOM 742 N N . LEU A 1 94 ? -3.543 -4.201 -8.181 1.00 82.62 94 LEU A N 1
ATOM 743 C CA . LEU A 1 94 ? -3.112 -5.574 -8.478 1.00 82.62 94 LEU A CA 1
ATOM 744 C C . LEU A 1 94 ? -3.741 -6.114 -9.766 1.00 82.62 94 LEU A C 1
ATOM 746 O O . LEU A 1 94 ? -3.040 -6.711 -10.579 1.00 82.62 94 LEU A O 1
ATOM 750 N N . VAL A 1 95 ? -5.037 -5.866 -9.982 1.00 86.25 95 VAL A N 1
ATOM 751 C CA . VAL A 1 95 ? -5.722 -6.260 -11.225 1.00 86.25 95 VAL A CA 1
ATOM 752 C C . VAL A 1 95 ? -5.137 -5.520 -12.430 1.00 86.25 95 VAL A C 1
ATOM 754 O O . VAL A 1 95 ? -4.880 -6.138 -13.459 1.00 86.25 95 VAL A O 1
ATOM 757 N N . ILE A 1 96 ? -4.870 -4.218 -12.300 1.00 85.88 96 ILE A N 1
ATOM 758 C CA . ILE A 1 96 ? -4.238 -3.417 -13.358 1.00 85.88 96 ILE A CA 1
ATOM 759 C C . ILE A 1 96 ? -2.843 -3.962 -13.681 1.00 85.88 96 ILE A C 1
ATOM 761 O O . ILE A 1 96 ? -2.542 -4.171 -14.851 1.00 85.88 96 ILE A O 1
ATOM 765 N N . PHE A 1 97 ? -2.012 -4.243 -12.672 1.00 81.56 97 PHE A N 1
ATOM 766 C CA . PHE A 1 97 ? -0.684 -4.829 -12.871 1.00 81.56 97 PHE A CA 1
ATOM 767 C C . PHE A 1 97 ? -0.761 -6.196 -13.547 1.00 81.56 97 PHE A C 1
ATOM 769 O O . PHE A 1 97 ? 0.009 -6.449 -14.469 1.00 81.56 97 PHE A O 1
ATOM 776 N N . TYR A 1 98 ? -1.712 -7.041 -13.147 1.00 82.00 98 TYR A N 1
ATOM 777 C CA . TYR A 1 98 ? -1.946 -8.336 -13.780 1.00 82.00 98 TYR A CA 1
ATOM 778 C C . TYR A 1 98 ? -2.296 -8.191 -15.270 1.00 82.00 98 TYR A C 1
ATOM 780 O O . TYR A 1 98 ? -1.674 -8.830 -16.117 1.00 82.00 98 TYR A O 1
ATOM 788 N N . VAL A 1 99 ? -3.236 -7.302 -15.609 1.00 83.88 99 VAL A N 1
ATOM 789 C CA . VAL A 1 99 ? -3.636 -7.048 -17.003 1.00 83.88 99 VAL A CA 1
ATOM 790 C C . VAL A 1 99 ? -2.490 -6.432 -17.807 1.00 83.88 99 VAL A C 1
ATOM 792 O O . VAL A 1 99 ? -2.241 -6.866 -18.932 1.00 83.88 99 VAL A O 1
ATOM 795 N N . LEU A 1 100 ? -1.757 -5.464 -17.247 1.00 79.50 100 LEU A N 1
ATOM 796 C CA . LEU A 1 100 ? -0.600 -4.860 -17.914 1.00 79.50 100 LEU A CA 1
ATOM 797 C C . LEU A 1 100 ? 0.478 -5.912 -18.192 1.00 79.50 100 LEU A C 1
ATOM 799 O O . LEU A 1 100 ? 0.977 -5.988 -19.311 1.00 79.50 100 LEU A O 1
ATOM 803 N N . MET A 1 101 ? 0.801 -6.763 -17.216 1.00 71.88 101 MET A N 1
ATOM 804 C CA . MET A 1 101 ? 1.815 -7.801 -17.409 1.00 71.88 101 MET A CA 1
ATOM 805 C C . MET A 1 101 ? 1.421 -8.831 -18.473 1.00 71.88 101 MET A C 1
ATOM 807 O O . MET A 1 101 ? 2.294 -9.368 -19.154 1.00 71.88 101 MET A O 1
ATOM 811 N N . HIS A 1 102 ? 0.120 -9.086 -18.640 1.00 76.19 102 HIS A N 1
ATOM 812 C CA . HIS A 1 102 ? -0.390 -10.040 -19.624 1.00 76.19 102 HIS A CA 1
ATOM 813 C C . HIS A 1 102 ? -0.554 -9.453 -21.036 1.00 76.19 102 HIS A C 1
ATOM 815 O O . HIS A 1 102 ? -0.511 -10.193 -22.014 1.00 76.19 102 HIS A O 1
ATOM 821 N N . THR A 1 103 ? -0.756 -8.136 -21.157 1.00 75.38 103 THR A N 1
ATOM 822 C CA . THR A 1 103 ? -1.047 -7.471 -22.442 1.00 75.38 103 THR A CA 1
ATOM 823 C C . THR A 1 103 ? 0.151 -6.749 -23.065 1.00 75.38 103 THR A C 1
ATOM 825 O O . THR A 1 103 ? 0.120 -6.487 -24.267 1.00 75.38 103 THR A O 1
ATOM 828 N N . LEU A 1 104 ? 1.207 -6.428 -22.303 1.00 73.88 104 LEU A N 1
ATOM 829 C CA . LEU A 1 104 ? 2.356 -5.665 -22.809 1.00 73.88 104 LEU A CA 1
ATOM 830 C C . LEU A 1 104 ? 3.538 -6.530 -23.292 1.00 73.88 104 LEU A C 1
ATOM 832 O O . LEU A 1 104 ? 3.830 -7.613 -22.791 1.00 73.88 104 LEU A O 1
ATOM 836 N N . THR A 1 105 ? 4.265 -5.972 -24.262 1.00 72.75 105 THR A N 1
ATOM 837 C CA . THR A 1 105 ? 5.481 -6.511 -24.899 1.00 72.75 105 THR A CA 1
ATOM 838 C C . THR A 1 105 ? 6.637 -6.676 -23.884 1.00 72.75 105 THR A C 1
ATOM 840 O O . THR A 1 105 ? 6.727 -5.873 -22.947 1.00 72.75 105 THR A O 1
ATOM 843 N N . PRO A 1 106 ? 7.587 -7.630 -24.056 1.00 66.62 106 PRO A N 1
ATOM 844 C CA . PRO A 1 106 ? 8.657 -7.908 -23.081 1.00 66.62 106 PRO A CA 1
ATOM 845 C C . PRO A 1 106 ? 9.484 -6.690 -22.638 1.00 66.62 106 PRO A C 1
ATOM 847 O O . PRO A 1 106 ? 9.887 -6.595 -21.483 1.00 66.62 106 PRO A O 1
ATOM 850 N N . THR A 1 107 ? 9.690 -5.715 -23.525 1.00 64.25 107 THR A N 1
ATOM 851 C CA . THR A 1 107 ? 10.405 -4.461 -23.234 1.00 64.25 107 THR A CA 1
ATOM 852 C C . THR A 1 107 ? 9.630 -3.512 -22.319 1.00 64.25 107 THR A C 1
ATOM 854 O O . THR A 1 107 ? 10.230 -2.819 -21.498 1.00 64.25 107 THR A O 1
ATOM 857 N N . GLN A 1 108 ? 8.300 -3.477 -22.416 1.00 67.81 108 GLN A N 1
ATOM 858 C CA . GLN A 1 108 ? 7.462 -2.666 -21.531 1.00 67.81 108 GLN A CA 1
ATOM 859 C C . GLN A 1 108 ? 7.245 -3.350 -20.176 1.00 67.81 108 GLN A C 1
ATOM 861 O O . GLN A 1 108 ? 7.148 -2.662 -19.160 1.00 67.81 108 GLN A O 1
ATOM 866 N N . ASN A 1 109 ? 7.271 -4.686 -20.136 1.00 69.75 109 ASN A N 1
ATOM 867 C CA . ASN A 1 109 ? 7.190 -5.455 -18.893 1.00 69.75 109 ASN A CA 1
ATOM 868 C C . ASN A 1 109 ? 8.309 -5.116 -17.895 1.00 69.75 109 ASN A C 1
ATOM 870 O O . ASN A 1 109 ? 8.070 -5.113 -16.689 1.00 69.75 109 ASN A O 1
ATOM 874 N N . ILE A 1 110 ? 9.490 -4.713 -18.373 1.00 70.12 110 ILE A N 1
ATOM 875 C CA . ILE A 1 110 ? 10.582 -4.223 -17.514 1.00 70.12 110 ILE A CA 1
ATOM 876 C C . ILE A 1 110 ? 10.159 -2.956 -16.748 1.00 70.12 110 ILE A C 1
ATOM 878 O O . ILE A 1 110 ? 10.406 -2.830 -15.547 1.00 70.12 110 ILE A O 1
ATOM 882 N N . TRP A 1 111 ? 9.485 -2.013 -17.414 1.00 70.25 111 TRP A N 1
ATOM 883 C CA . TRP A 1 111 ? 8.988 -0.786 -16.780 1.00 70.25 111 TRP A CA 1
ATOM 884 C C . TRP A 1 111 ? 7.811 -1.057 -15.842 1.00 70.25 111 TRP A C 1
ATOM 886 O O . TRP A 1 111 ? 7.742 -0.458 -14.768 1.00 70.25 111 TRP A O 1
ATOM 896 N N . VAL A 1 112 ? 6.932 -1.999 -16.199 1.00 73.94 112 VAL A N 1
ATOM 897 C CA . VAL A 1 112 ? 5.845 -2.458 -15.321 1.00 73.94 112 VAL A CA 1
ATOM 898 C C . VAL A 1 112 ? 6.411 -3.113 -14.059 1.00 73.94 112 VAL A C 1
ATOM 900 O O .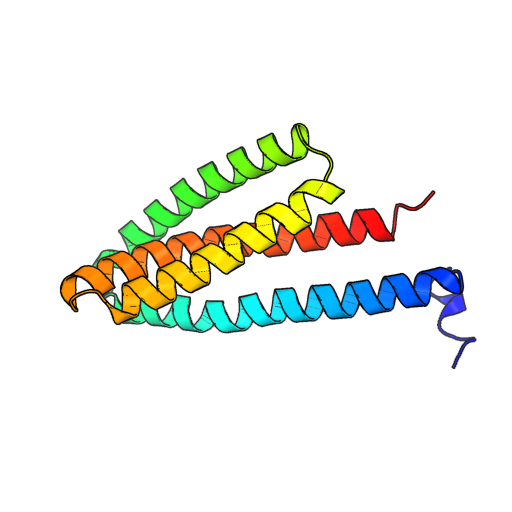 VAL A 1 112 ? 5.950 -2.798 -12.966 1.00 73.94 112 VAL A O 1
ATOM 903 N N . GLY A 1 113 ? 7.461 -3.931 -14.174 1.00 71.81 113 GLY A N 1
ATOM 904 C CA . GLY A 1 113 ? 8.172 -4.511 -13.031 1.00 71.81 113 GLY A CA 1
ATOM 905 C C . GLY A 1 113 ? 8.789 -3.450 -12.111 1.00 71.81 113 GLY A C 1
ATOM 906 O O . GLY A 1 113 ? 8.664 -3.539 -10.890 1.00 71.81 113 GLY A O 1
ATOM 907 N N . ARG A 1 114 ? 9.372 -2.382 -12.675 1.00 73.75 114 ARG A N 1
ATOM 908 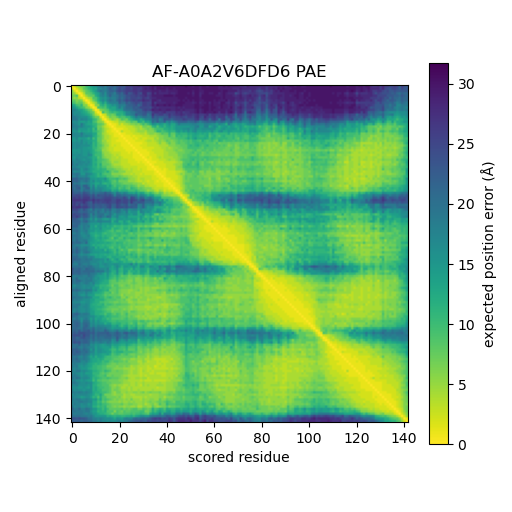C CA . ARG A 1 114 ? 9.869 -1.229 -11.895 1.00 73.75 114 ARG A CA 1
ATOM 909 C C . ARG A 1 114 ? 8.745 -0.496 -11.162 1.00 73.75 114 ARG A C 1
ATOM 911 O O . ARG A 1 114 ? 8.881 -0.194 -9.977 1.00 73.75 114 ARG A O 1
ATOM 918 N N . ALA A 1 115 ? 7.632 -0.229 -11.844 1.00 77.00 115 ALA A N 1
ATOM 919 C CA . ALA A 1 115 ? 6.460 0.390 -11.230 1.00 77.00 115 ALA A CA 1
ATOM 920 C C . ALA A 1 115 ? 5.869 -0.502 -10.125 1.00 77.00 115 ALA A C 1
ATOM 922 O O . ALA A 1 115 ? 5.523 -0.001 -9.056 1.00 77.00 115 ALA A O 1
ATOM 923 N N . PHE A 1 116 ? 5.835 -1.820 -10.343 1.00 80.56 116 PHE A N 1
ATOM 924 C CA . PHE A 1 116 ? 5.416 -2.801 -9.347 1.00 80.56 116 PHE A CA 1
ATOM 925 C C . PHE A 1 116 ? 6.328 -2.756 -8.119 1.00 80.56 116 PHE A C 1
ATOM 927 O O . PHE A 1 116 ? 5.835 -2.639 -7.004 1.00 80.56 116 PHE A O 1
ATOM 934 N N . TYR A 1 117 ? 7.651 -2.730 -8.294 1.00 76.25 117 TYR A N 1
ATOM 935 C CA . TYR A 1 117 ? 8.607 -2.633 -7.184 1.00 76.25 117 TYR A CA 1
ATOM 936 C C . TYR A 1 117 ? 8.362 -1.406 -6.285 1.00 76.25 117 TYR A C 1
ATOM 938 O O . TYR A 1 117 ? 8.329 -1.501 -5.050 1.00 76.25 117 TYR A O 1
ATOM 946 N N . VAL A 1 118 ? 8.140 -0.248 -6.911 1.00 77.50 118 VAL A N 1
ATOM 947 C CA . VAL A 1 118 ? 7.804 0.997 -6.210 1.00 77.50 118 VAL A CA 1
ATOM 948 C C . VAL A 1 118 ? 6.445 0.878 -5.514 1.00 77.50 118 VAL A C 1
ATOM 950 O O . VAL A 1 118 ? 6.316 1.227 -4.339 1.00 77.50 118 VAL A O 1
ATOM 953 N N . TRP A 1 119 ? 5.446 0.323 -6.196 1.00 83.75 119 TRP A N 1
ATOM 954 C CA . TRP A 1 119 ? 4.114 0.102 -5.639 1.00 83.75 119 TRP A CA 1
ATOM 955 C C . TRP A 1 119 ? 4.137 -0.824 -4.413 1.00 83.75 119 TRP A C 1
ATOM 957 O O . TRP A 1 119 ? 3.522 -0.498 -3.398 1.00 83.75 119 TRP A O 1
ATOM 967 N N . VAL A 1 120 ? 4.918 -1.911 -4.436 1.00 82.25 120 VAL A N 1
ATOM 968 C CA . VAL A 1 120 ? 5.085 -2.811 -3.279 1.00 82.25 120 VAL A CA 1
ATOM 969 C C . VAL A 1 120 ? 5.705 -2.079 -2.087 1.00 82.25 120 VAL A C 1
ATOM 971 O O . VAL A 1 120 ? 5.375 -2.368 -0.937 1.00 82.25 120 VAL A O 1
ATOM 974 N N . SER A 1 121 ? 6.573 -1.098 -2.331 1.00 79.62 121 SER A N 1
ATOM 975 C CA . SER A 1 121 ? 7.150 -0.272 -1.264 1.00 79.62 121 SER A CA 1
ATOM 976 C C . SER A 1 121 ? 6.102 0.614 -0.583 1.00 79.62 121 SER A C 1
ATOM 978 O O . SER A 1 121 ? 6.089 0.709 0.644 1.00 79.62 121 SER A O 1
ATOM 980 N N . VAL A 1 122 ? 5.185 1.204 -1.356 1.00 80.56 122 VAL A N 1
ATOM 981 C CA . VAL A 1 122 ? 4.034 1.948 -0.815 1.00 80.56 122 VAL A CA 1
ATOM 982 C C . VAL A 1 122 ? 3.074 1.008 -0.085 1.00 80.56 122 VAL A C 1
ATOM 984 O O . VAL A 1 122 ? 2.590 1.335 0.999 1.00 80.56 122 VAL A O 1
ATOM 987 N N . PHE A 1 123 ? 2.837 -0.181 -0.641 1.00 83.31 123 PHE A N 1
ATOM 988 C CA . PHE A 1 123 ? 1.998 -1.201 -0.021 1.00 83.31 123 PHE A CA 1
ATOM 989 C C . PHE A 1 123 ? 2.562 -1.671 1.328 1.00 83.31 123 PHE A C 1
ATOM 991 O O . PHE A 1 123 ? 1.802 -1.829 2.277 1.00 83.31 123 PHE A O 1
ATOM 998 N N . ASN A 1 124 ? 3.885 -1.807 1.462 1.00 83.06 124 ASN A N 1
ATOM 999 C CA . ASN A 1 124 ? 4.523 -2.116 2.745 1.00 83.06 124 ASN A CA 1
ATOM 1000 C C . ASN A 1 124 ? 4.197 -1.055 3.812 1.00 83.06 124 ASN A C 1
ATOM 1002 O O . ASN A 1 124 ? 3.696 -1.390 4.885 1.00 83.06 124 ASN A O 1
ATOM 1006 N N . LEU A 1 125 ? 4.417 0.230 3.496 1.00 80.44 125 LEU A N 1
ATOM 1007 C CA . LEU A 1 125 ? 4.085 1.334 4.406 1.00 80.44 125 LEU A CA 1
ATOM 1008 C C . LEU A 1 125 ? 2.615 1.253 4.834 1.00 80.44 125 LEU A C 1
ATOM 1010 O O . LEU A 1 125 ? 2.300 1.343 6.017 1.00 80.44 125 LEU A O 1
ATOM 1014 N N . PHE A 1 126 ? 1.731 1.017 3.867 1.00 80.56 126 PHE A N 1
ATOM 1015 C CA . PHE A 1 126 ? 0.304 0.891 4.098 1.00 80.56 126 PHE A CA 1
ATOM 1016 C C . PHE A 1 126 ? -0.046 -0.242 5.069 1.00 80.56 126 PHE A C 1
ATOM 1018 O O . PHE A 1 126 ? -0.772 -0.010 6.034 1.00 80.56 126 PHE A O 1
ATOM 1025 N N . VAL A 1 127 ? 0.490 -1.444 4.845 1.00 79.69 127 VAL A N 1
ATOM 1026 C CA . VAL A 1 127 ? 0.268 -2.622 5.698 1.00 79.69 127 VAL A CA 1
ATOM 1027 C C . VAL A 1 127 ? 0.706 -2.338 7.133 1.00 79.69 127 VAL A C 1
ATOM 1029 O O . VAL A 1 127 ? -0.058 -2.594 8.064 1.00 79.69 127 VAL A O 1
ATOM 1032 N N . VAL A 1 128 ? 1.889 -1.744 7.319 1.00 81.00 128 VAL A N 1
ATOM 1033 C CA . VAL A 1 128 ? 2.413 -1.405 8.651 1.00 81.00 128 VAL A CA 1
ATOM 1034 C C . VAL A 1 128 ? 1.553 -0.342 9.329 1.00 81.00 128 VAL A C 1
ATOM 1036 O O . VAL A 1 128 ? 1.179 -0.499 10.492 1.00 81.00 128 VAL A O 1
ATOM 1039 N N . THR A 1 129 ? 1.202 0.744 8.639 1.00 78.12 129 THR A N 1
ATOM 1040 C CA . THR A 1 129 ? 0.426 1.808 9.285 1.00 78.12 129 THR A CA 1
ATOM 1041 C C . THR A 1 129 ? -1.012 1.387 9.560 1.00 78.12 129 THR A C 1
ATOM 1043 O O . THR A 1 129 ? -1.561 1.744 10.601 1.00 78.12 129 THR A O 1
ATOM 1046 N N . LEU A 1 130 ? -1.618 0.593 8.677 1.00 76.56 130 LEU A N 1
ATOM 1047 C CA . LEU A 1 130 ? -2.934 0.022 8.925 1.00 76.56 130 LEU A CA 1
ATOM 1048 C C . LEU A 1 130 ? -2.938 -0.966 10.080 1.00 76.56 130 LEU A C 1
ATOM 1050 O O . LEU A 1 130 ? -3.881 -0.939 10.865 1.00 76.56 130 LEU A O 1
ATOM 1054 N N . PHE A 1 131 ? -1.907 -1.805 10.191 1.00 78.00 131 PHE A N 1
ATOM 1055 C CA . PHE A 1 131 ? -1.730 -2.700 11.330 1.00 78.00 131 PHE A CA 1
ATOM 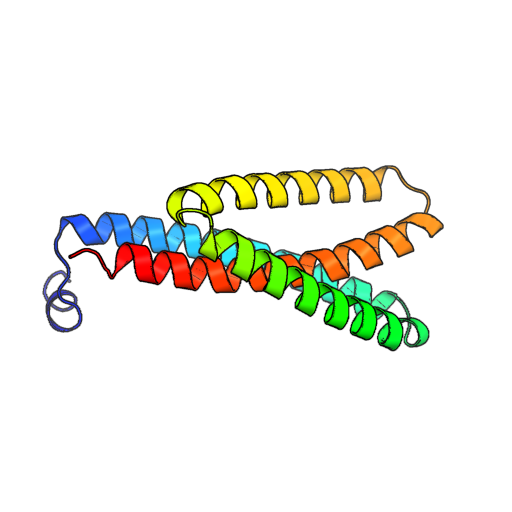1056 C C . PHE A 1 131 ? -1.818 -1.908 12.638 1.00 78.00 131 PHE A C 1
ATOM 1058 O O . PHE A 1 131 ? -2.649 -2.210 13.494 1.00 78.00 131 PHE A O 1
ATOM 1065 N N . TRP A 1 132 ? -1.017 -0.847 12.757 1.00 76.00 132 TRP A N 1
ATOM 1066 C CA . TRP A 1 132 ? -0.986 -0.019 13.960 1.00 76.00 132 TRP A CA 1
ATOM 1067 C C . TRP A 1 132 ? -2.281 0.757 14.174 1.00 76.00 132 TRP A C 1
ATOM 1069 O O . TRP A 1 132 ? -2.789 0.782 15.291 1.00 76.00 132 TRP A O 1
ATOM 1079 N N . ALA A 1 133 ? -2.853 1.346 13.121 1.00 73.19 133 ALA A N 1
ATOM 1080 C CA . ALA A 1 133 ? -4.123 2.061 13.214 1.00 73.19 133 ALA A CA 1
ATOM 1081 C C . ALA A 1 133 ? -5.245 1.143 13.711 1.00 73.19 133 ALA A C 1
ATOM 1083 O O . ALA A 1 133 ? -6.044 1.539 14.555 1.00 73.19 133 ALA A O 1
ATOM 1084 N N . PHE A 1 134 ? -5.270 -0.088 13.217 1.00 72.75 134 PHE A N 1
ATOM 1085 C CA . PHE A 1 134 ? -6.250 -1.084 13.594 1.00 72.75 134 PHE A CA 1
ATOM 1086 C C . PHE A 1 134 ? -6.050 -1.588 15.031 1.00 72.75 134 PHE A C 1
ATOM 1088 O O . PHE A 1 134 ? -7.016 -1.653 15.785 1.00 72.75 134 PHE A O 1
ATOM 1095 N N . MET A 1 135 ? -4.806 -1.845 15.451 1.00 69.69 135 MET A N 1
ATOM 1096 C CA . MET A 1 135 ? -4.491 -2.128 16.857 1.00 69.69 135 MET A CA 1
ATOM 1097 C C . MET A 1 135 ? -4.966 -0.987 17.764 1.00 69.69 135 MET A C 1
ATOM 1099 O O . MET A 1 135 ? -5.633 -1.235 18.762 1.00 69.69 135 MET A O 1
ATOM 1103 N N . THR A 1 136 ? -4.706 0.273 17.403 1.00 71.44 136 THR A N 1
ATOM 1104 C CA . THR A 1 136 ? -5.195 1.401 18.209 1.00 71.44 136 THR A CA 1
ATOM 1105 C C . THR A 1 136 ? -6.718 1.499 18.228 1.00 71.44 136 THR A C 1
ATOM 1107 O O . THR A 1 136 ? -7.263 1.831 19.263 1.00 71.44 136 THR A O 1
ATOM 1110 N N . ASP A 1 137 ? -7.417 1.188 17.136 1.00 70.75 137 ASP A N 1
ATOM 1111 C CA . ASP A 1 137 ? -8.886 1.278 17.069 1.00 70.75 137 ASP A CA 1
ATOM 1112 C C . ASP A 1 137 ? -9.573 0.179 17.899 1.00 70.75 137 ASP A C 1
ATOM 1114 O O . ASP A 1 137 ? -10.598 0.423 18.521 1.00 70.75 137 ASP A O 1
ATOM 1118 N N . VAL A 1 138 ? -8.988 -1.024 17.949 1.00 66.88 138 VAL A N 1
ATOM 1119 C CA . VAL A 1 138 ? -9.505 -2.139 18.762 1.00 66.88 138 VAL A CA 1
ATOM 1120 C C . VAL A 1 138 ? -9.230 -1.918 20.253 1.00 66.88 138 VAL A C 1
ATOM 1122 O O . VAL A 1 138 ? -10.102 -2.189 21.076 1.00 66.88 138 VAL A O 1
ATOM 1125 N N . PHE A 1 139 ? -8.037 -1.423 20.607 1.00 64.19 139 PHE A N 1
ATOM 1126 C CA . PHE A 1 139 ? -7.585 -1.323 22.001 1.00 64.19 139 PHE A CA 1
ATOM 1127 C C . PHE A 1 139 ? -7.785 0.057 22.661 1.00 64.19 139 PHE A C 1
ATOM 1129 O O . PHE A 1 139 ? -7.703 0.124 23.881 1.00 64.19 139 PHE A O 1
ATOM 1136 N N . ASN A 1 140 ? -8.089 1.133 21.918 1.00 56.84 140 ASN A N 1
ATOM 1137 C CA . ASN A 1 140 ? -8.569 2.415 22.483 1.00 56.84 140 ASN A CA 1
ATOM 1138 C C . ASN A 1 140 ? -10.102 2.515 22.471 1.00 56.84 140 ASN A C 1
ATOM 1140 O O . ASN A 1 140 ? -10.671 3.579 22.219 1.00 56.84 140 ASN A O 1
ATOM 1144 N N . SER A 1 141 ? -10.779 1.409 22.754 1.00 45.72 141 SER A N 1
ATOM 1145 C CA . SER A 1 141 ? -12.171 1.487 23.179 1.00 45.72 141 SER A CA 1
ATOM 1146 C C . SER A 1 141 ? -12.161 1.975 24.631 1.00 45.72 141 SER A C 1
ATOM 1148 O O . SER A 1 141 ? -11.797 1.205 25.516 1.00 45.72 141 SER A O 1
ATOM 1150 N N . GLU A 1 142 ? -12.459 3.257 24.864 1.00 42.50 142 GLU A N 1
ATOM 1151 C CA . GLU A 1 142 ? -12.952 3.719 26.177 1.00 42.50 142 GLU A CA 1
ATOM 1152 C C . GLU A 1 142 ? -14.072 2.798 26.700 1.00 42.50 142 GLU A C 1
ATOM 1154 O O . GLU A 1 142 ? -14.928 2.376 25.882 1.00 42.50 142 GLU A O 1
#

pLDDT: mean 72.0, std 10.68, range [42.5, 87.19]

Secondary structure (DSSP, 8-state):
-HHHHTTTS---TTHHHHHHHHHHHHHHHHHHHHHHHHHHHHHHHHT-TTTHHHHHHHHHHHHHHHHHHHHHHHHHS-HHHHHHHHHHHHHHHHHHHHHHHHHS-HHHHHHHHHHHHHHHHHHHHHHHHHHHHHHHHHH---

Radius of gyration: 18.89 Å; Cα contacts (8 Å, |Δi|>4): 52; chains: 1; bounding box: 41×38×59 Å